Protein AF-A0A9P3NGK2-F1 (afdb_monomer_lite)

pLDDT: mean 78.24, std 21.73, range [31.25, 98.19]

Sequence (101 aa):
MFRYNLDEVITRQELRSRIADEFRRHQDVENPKVIDLLVFKGREELVNYLSQSKQRHHVISQWVVGPQGQVPTIPGGAHHKPGIVPKGGESQFLRSFYESN

Structure (mmCIF, N/CA/C/O backbone):
data_AF-A0A9P3NGK2-F1
#
_entry.id   AF-A0A9P3NGK2-F1
#
loop_
_atom_site.group_PDB
_atom_site.id
_atom_site.type_symbol
_atom_site.label_atom_id
_atom_site.label_alt_id
_atom_site.label_comp_id
_atom_site.label_asym_id
_atom_site.label_entity_id
_atom_site.label_seq_id
_atom_site.pdbx_PDB_ins_code
_atom_site.Cartn_x
_atom_site.Cartn_y
_atom_site.Cartn_z
_atom_site.occupancy
_atom_site.B_iso_or_equiv
_atom_site.auth_seq_id
_atom_site.auth_comp_id
_atom_site.auth_asym_id
_atom_site.auth_atom_id
_atom_site.pdbx_PDB_model_num
ATOM 1 N N . MET A 1 1 ? 5.108 11.872 -15.884 1.00 49.47 1 MET A N 1
ATOM 2 C CA . MET A 1 1 ? 6.426 11.400 -15.407 1.00 49.47 1 MET A CA 1
ATOM 3 C C . MET A 1 1 ? 6.212 10.190 -14.508 1.00 49.47 1 MET A C 1
ATOM 5 O O . MET A 1 1 ? 5.607 10.344 -13.452 1.00 49.47 1 MET A O 1
ATOM 9 N N . PHE A 1 2 ? 6.619 8.994 -14.944 1.00 57.50 2 PHE A N 1
ATOM 10 C CA . PHE A 1 2 ? 6.607 7.787 -14.109 1.00 57.50 2 PHE A CA 1
ATOM 11 C C . PHE A 1 2 ? 7.751 7.901 -13.093 1.00 57.50 2 PHE A C 1
ATOM 13 O O . PHE A 1 2 ? 8.908 7.948 -13.485 1.00 57.50 2 PHE A O 1
ATOM 20 N N . ARG A 1 3 ? 7.428 8.054 -11.802 1.00 73.25 3 ARG A N 1
ATOM 21 C CA . ARG A 1 3 ? 8.396 8.501 -10.777 1.00 73.25 3 ARG A CA 1
ATOM 22 C C . ARG A 1 3 ? 9.283 7.389 -10.189 1.00 73.25 3 ARG A C 1
ATOM 24 O O . ARG A 1 3 ? 10.268 7.710 -9.538 1.00 73.25 3 ARG A O 1
ATOM 31 N N . TYR A 1 4 ? 8.950 6.112 -10.414 1.00 87.19 4 TYR A N 1
ATOM 32 C CA . TYR A 1 4 ? 9.625 4.960 -9.786 1.00 87.19 4 TYR A CA 1
ATOM 33 C C . TYR A 1 4 ? 9.886 3.752 -10.705 1.00 87.19 4 TYR A C 1
ATOM 35 O O . TYR A 1 4 ? 10.462 2.774 -10.232 1.00 87.19 4 TYR A O 1
ATOM 43 N N . ASN A 1 5 ? 9.453 3.785 -11.972 1.00 89.88 5 ASN A N 1
ATOM 44 C CA . ASN A 1 5 ? 9.585 2.662 -12.921 1.00 89.88 5 ASN A CA 1
ATOM 45 C C . ASN A 1 5 ? 9.144 1.303 -12.326 1.00 89.88 5 ASN A C 1
ATOM 47 O O . ASN A 1 5 ? 9.841 0.292 -12.431 1.00 89.88 5 ASN A O 1
ATOM 51 N N . LEU A 1 6 ? 8.018 1.293 -11.598 1.00 90.44 6 LEU A N 1
ATOM 52 C CA . LEU A 1 6 ? 7.487 0.074 -10.967 1.00 90.44 6 LEU A CA 1
ATOM 53 C C . LEU A 1 6 ? 6.849 -0.876 -11.982 1.00 90.44 6 LEU A C 1
ATOM 55 O O . LEU A 1 6 ? 6.747 -2.065 -11.723 1.00 90.44 6 LEU A O 1
ATOM 59 N N . ASP A 1 7 ? 6.450 -0.361 -13.137 1.00 90.69 7 ASP A N 1
ATOM 60 C CA . ASP A 1 7 ? 5.912 -1.118 -14.264 1.00 90.69 7 ASP A CA 1
ATOM 61 C C . ASP A 1 7 ? 6.886 -2.171 -14.817 1.00 90.69 7 ASP A C 1
ATOM 63 O O . ASP A 1 7 ? 6.439 -3.149 -15.408 1.00 90.69 7 ASP A O 1
ATOM 67 N N . GLU A 1 8 ? 8.189 -2.026 -14.555 1.00 91.06 8 GLU A N 1
ATOM 68 C CA . GLU A 1 8 ? 9.215 -3.028 -14.880 1.00 91.06 8 GLU A CA 1
ATOM 69 C C . GLU A 1 8 ? 9.151 -4.280 -13.986 1.00 91.06 8 GLU A C 1
ATOM 71 O O . GLU A 1 8 ? 9.696 -5.320 -14.347 1.00 91.06 8 GLU A O 1
ATOM 76 N N . VAL A 1 9 ? 8.536 -4.183 -12.801 1.00 92.19 9 VAL A N 1
ATOM 77 C CA . VAL A 1 9 ? 8.629 -5.214 -11.750 1.00 92.19 9 VAL A CA 1
ATOM 78 C C . VAL A 1 9 ? 7.283 -5.629 -11.153 1.00 92.19 9 VAL A C 1
ATOM 80 O O . VAL A 1 9 ? 7.210 -6.666 -10.502 1.00 92.19 9 VAL A O 1
ATOM 83 N N . ILE A 1 10 ? 6.220 -4.844 -11.343 1.00 92.44 10 ILE A N 1
ATOM 84 C CA . ILE A 1 10 ? 4.872 -5.156 -10.862 1.00 92.44 10 ILE A CA 1
ATOM 85 C C . ILE A 1 10 ? 3.804 -4.557 -11.779 1.00 92.44 10 ILE A C 1
ATOM 87 O O . ILE A 1 10 ? 3.912 -3.430 -12.268 1.00 92.44 10 ILE A O 1
ATOM 91 N N . THR A 1 11 ? 2.715 -5.296 -11.986 1.00 93.69 11 THR A N 1
ATOM 92 C CA . THR A 1 11 ? 1.574 -4.781 -12.751 1.00 93.69 11 THR A CA 1
ATOM 93 C C . THR A 1 11 ? 0.722 -3.830 -11.907 1.00 93.69 11 THR A C 1
ATOM 95 O O . THR A 1 11 ? 0.624 -3.949 -10.685 1.00 93.69 11 THR A O 1
ATOM 98 N N . ARG A 1 12 ? 0.008 -2.898 -12.554 1.00 93.62 12 ARG A N 1
ATOM 99 C CA . ARG A 1 12 ? -0.939 -2.010 -11.847 1.00 93.62 12 ARG A CA 1
ATOM 100 C C . ARG A 1 12 ? -2.032 -2.777 -11.101 1.00 93.62 12 ARG A C 1
ATOM 102 O O . ARG A 1 12 ? -2.473 -2.322 -10.051 1.00 93.62 12 ARG A O 1
ATOM 109 N N . GLN A 1 13 ? -2.498 -3.893 -11.660 1.00 94.88 13 GLN A N 1
ATOM 110 C CA . GLN A 1 13 ? -3.520 -4.729 -11.031 1.00 94.88 13 GLN A CA 1
ATOM 111 C C . GLN A 1 13 ? -2.981 -5.377 -9.756 1.00 94.88 13 GLN A C 1
ATOM 113 O O . GLN A 1 13 ? -3.638 -5.319 -8.722 1.00 94.88 13 GLN A O 1
ATOM 118 N N . GLU A 1 14 ? -1.771 -5.927 -9.816 1.00 92.38 14 GLU A N 1
ATOM 119 C CA . GLU A 1 14 ? -1.131 -6.558 -8.668 1.00 92.38 14 GLU A CA 1
ATOM 120 C C . GLU A 1 14 ? -0.821 -5.544 -7.564 1.00 92.38 14 GLU A C 1
ATOM 122 O O . GLU A 1 14 ? -1.172 -5.775 -6.410 1.00 92.38 14 GLU A O 1
ATOM 127 N N . LEU A 1 15 ? -0.279 -4.372 -7.914 1.00 93.00 15 LEU A N 1
ATOM 128 C CA . LEU A 1 15 ? -0.053 -3.297 -6.946 1.00 93.00 15 LEU A CA 1
ATOM 129 C C . LEU A 1 15 ? -1.361 -2.863 -6.263 1.00 93.00 15 LEU A C 1
ATOM 131 O O . LEU A 1 15 ? -1.398 -2.704 -5.046 1.00 93.00 15 LEU A O 1
ATOM 135 N N . ARG A 1 16 ? -2.459 -2.718 -7.020 1.00 95.06 16 ARG A N 1
ATOM 136 C CA . ARG A 1 16 ? -3.785 -2.415 -6.451 1.00 95.06 16 ARG A CA 1
ATOM 137 C C . ARG A 1 16 ? -4.294 -3.522 -5.536 1.00 95.06 16 ARG A C 1
ATOM 139 O O . ARG A 1 16 ? -4.881 -3.207 -4.506 1.00 95.06 16 ARG A O 1
ATOM 146 N N . SER A 1 17 ? -4.073 -4.786 -5.897 1.00 95.06 17 SER A N 1
ATOM 147 C CA . SER A 1 17 ? -4.449 -5.921 -5.053 1.00 95.06 17 SER A CA 1
ATOM 148 C C . SER A 1 17 ? -3.709 -5.874 -3.722 1.00 95.06 17 SER A C 1
ATOM 150 O O . SER A 1 17 ? -4.353 -5.917 -2.683 1.00 95.06 17 SER A O 1
ATOM 152 N N . ARG A 1 18 ? -2.385 -5.671 -3.748 1.00 92.88 18 ARG A N 1
ATOM 153 C CA . ARG A 1 18 ? -1.555 -5.582 -2.538 1.00 92.88 18 ARG A CA 1
ATOM 154 C C . ARG A 1 18 ? -1.951 -4.413 -1.641 1.00 92.88 18 ARG A C 1
ATOM 156 O O . ARG A 1 18 ? -2.001 -4.560 -0.427 1.00 92.88 18 ARG A O 1
ATOM 163 N N . ILE A 1 19 ? -2.278 -3.261 -2.230 1.00 93.56 19 ILE A N 1
ATOM 164 C CA . ILE A 1 19 ? -2.817 -2.125 -1.472 1.00 93.56 19 ILE A CA 1
ATOM 165 C C . ILE A 1 19 ? -4.154 -2.509 -0.827 1.00 93.56 19 ILE A C 1
ATOM 167 O O . ILE A 1 19 ? -4.345 -2.260 0.357 1.00 93.56 19 ILE A O 1
ATOM 171 N N . ALA A 1 20 ? -5.068 -3.138 -1.572 1.00 95.44 20 ALA A N 1
ATOM 172 C CA . ALA A 1 20 ? -6.352 -3.582 -1.032 1.00 95.44 20 ALA A CA 1
ATOM 173 C C . ALA A 1 20 ? -6.191 -4.613 0.098 1.00 95.44 20 ALA A C 1
ATOM 175 O O . ALA A 1 20 ? -6.955 -4.576 1.060 1.00 95.44 20 ALA A O 1
ATOM 176 N N . ASP A 1 21 ? -5.191 -5.491 0.016 1.00 94.69 21 ASP A N 1
ATOM 177 C CA . ASP A 1 21 ? -4.865 -6.441 1.081 1.00 94.69 21 ASP A CA 1
ATOM 178 C C . ASP A 1 21 ? -4.402 -5.731 2.357 1.00 94.69 21 ASP A C 1
ATOM 180 O O . ASP A 1 21 ? -4.809 -6.133 3.445 1.00 94.69 21 ASP A O 1
ATOM 184 N N . GLU A 1 22 ? -3.657 -4.626 2.250 1.00 93.81 22 GLU A N 1
ATOM 185 C CA . GLU A 1 22 ? -3.274 -3.824 3.420 1.00 93.81 22 GLU A CA 1
ATOM 186 C C . GLU A 1 22 ? -4.491 -3.162 4.090 1.00 93.81 22 GLU A C 1
ATOM 188 O O . GLU A 1 22 ? -4.572 -3.117 5.315 1.00 93.81 22 GLU A O 1
ATOM 193 N N . PHE A 1 23 ? -5.493 -2.719 3.318 1.00 95.12 23 PHE A N 1
ATOM 194 C CA . PHE A 1 23 ? -6.764 -2.256 3.894 1.00 95.12 23 PHE A CA 1
ATOM 195 C C . PHE A 1 23 ? -7.513 -3.394 4.599 1.00 95.12 23 PHE A C 1
ATOM 197 O O . PHE A 1 23 ? -7.979 -3.224 5.725 1.00 95.12 23 PHE A O 1
ATOM 204 N N . ARG A 1 24 ? -7.604 -4.572 3.967 1.00 96.50 24 ARG A N 1
ATOM 205 C CA . ARG A 1 24 ? -8.284 -5.746 4.542 1.00 96.50 24 ARG A CA 1
ATOM 206 C C . ARG A 1 24 ? -7.591 -6.268 5.795 1.00 96.50 24 ARG A C 1
ATOM 208 O O . ARG A 1 24 ? -8.267 -6.714 6.711 1.00 96.50 24 ARG A O 1
ATOM 215 N N . ARG A 1 25 ? -6.263 -6.165 5.878 1.00 95.00 25 ARG A N 1
ATOM 216 C CA . ARG A 1 25 ? -5.479 -6.538 7.066 1.00 95.00 25 ARG A CA 1
ATOM 217 C C . ARG A 1 25 ? -5.945 -5.818 8.335 1.00 95.00 25 ARG A C 1
A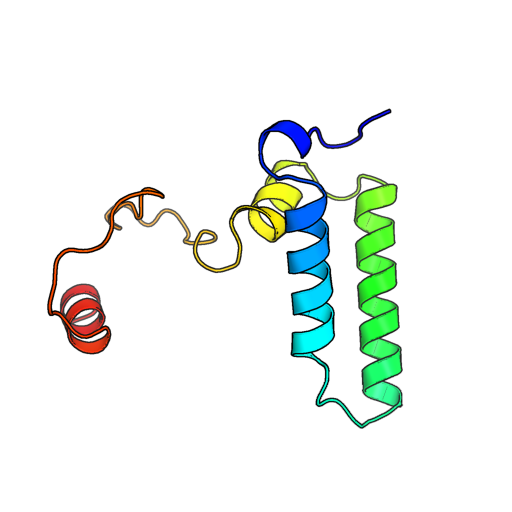TOM 219 O O . ARG A 1 25 ? -5.757 -6.336 9.432 1.00 95.00 25 ARG A O 1
ATOM 226 N N . HIS A 1 26 ? -6.549 -4.642 8.189 1.00 95.81 26 HIS A N 1
ATOM 227 C CA . HIS A 1 26 ? -7.070 -3.835 9.288 1.00 95.81 26 HIS A CA 1
ATOM 228 C C . HIS A 1 26 ? -8.607 -3.791 9.341 1.00 95.81 26 HIS A C 1
ATOM 230 O O . HIS A 1 26 ? -9.155 -2.951 10.050 1.00 95.81 26 HIS A O 1
ATOM 236 N N . GLN A 1 27 ? -9.311 -4.676 8.623 1.00 96.00 27 GLN A N 1
ATOM 237 C CA . GLN A 1 27 ? -10.780 -4.657 8.533 1.00 96.00 27 GLN A CA 1
ATOM 238 C C . GLN A 1 27 ? -11.488 -4.884 9.876 1.00 96.00 27 GLN A C 1
ATOM 240 O O . GLN A 1 27 ? -12.576 -4.361 10.081 1.00 96.00 27 GLN A O 1
ATOM 245 N N . ASP A 1 28 ? -10.854 -5.618 10.793 1.00 97.62 28 ASP A N 1
ATOM 246 C CA . ASP A 1 28 ? -11.428 -5.973 12.098 1.00 97.62 28 ASP A CA 1
ATOM 247 C C . ASP A 1 28 ? -11.208 -4.878 13.163 1.00 97.62 28 ASP A C 1
ATOM 249 O O . ASP A 1 28 ? -11.509 -5.058 14.342 1.00 97.62 28 ASP A O 1
ATOM 253 N N . VAL A 1 29 ? -10.632 -3.731 12.783 1.00 97.38 29 VAL A N 1
ATOM 254 C CA . VAL A 1 29 ? -10.431 -2.603 13.697 1.00 97.38 29 VAL A CA 1
ATOM 255 C C . VAL A 1 29 ? -11.738 -1.830 13.838 1.00 97.38 29 VAL A C 1
ATOM 257 O O . VAL A 1 29 ? -12.135 -1.104 12.936 1.00 97.38 29 VAL A O 1
ATOM 260 N N . GLU A 1 30 ? -12.367 -1.922 15.007 1.00 97.50 30 GLU A N 1
ATOM 261 C CA . GLU A 1 30 ? -13.645 -1.244 15.277 1.00 97.50 30 GLU A CA 1
ATOM 262 C C . GLU A 1 30 ? -13.487 0.114 15.977 1.00 97.50 30 GLU A C 1
ATOM 264 O O . GLU A 1 30 ? -14.383 0.956 15.939 1.00 97.50 30 GLU A O 1
ATOM 269 N N . ASN A 1 31 ? -12.349 0.357 16.640 1.00 98.06 31 ASN A N 1
ATOM 270 C CA . ASN A 1 31 ? -12.156 1.588 17.404 1.00 98.06 31 ASN A CA 1
ATOM 271 C C . ASN A 1 31 ? -11.961 2.791 16.457 1.00 98.06 31 ASN A C 1
ATOM 273 O O . ASN A 1 31 ? -10.930 2.856 15.778 1.00 98.06 31 ASN A O 1
ATOM 277 N N . PRO A 1 32 ? -12.858 3.797 16.474 1.00 97.81 32 PRO A N 1
ATOM 278 C CA . PRO A 1 32 ? -12.815 4.914 15.532 1.00 97.81 32 PRO A CA 1
ATOM 279 C C . PRO A 1 32 ? -11.528 5.737 15.636 1.00 97.81 32 PRO A C 1
ATOM 281 O O . PRO A 1 32 ? -10.974 6.135 14.620 1.00 97.81 32 PRO A O 1
ATOM 284 N N . LYS A 1 33 ? -10.963 5.905 16.839 1.00 98.00 33 LYS A N 1
ATOM 285 C CA . LYS A 1 33 ? -9.692 6.632 17.011 1.00 98.00 33 LYS A CA 1
ATOM 286 C C . LYS A 1 33 ? -8.511 5.884 16.393 1.00 98.00 33 LYS A C 1
ATOM 288 O O . LYS A 1 33 ? -7.551 6.503 15.938 1.00 98.00 33 LYS A O 1
ATOM 293 N N . VAL A 1 34 ? -8.558 4.551 16.403 1.00 98.06 34 VAL A N 1
ATOM 294 C CA . VAL A 1 34 ? -7.527 3.718 15.772 1.00 98.06 34 VAL A CA 1
ATOM 295 C C . VAL A 1 34 ? -7.683 3.765 14.256 1.00 98.06 34 VAL A C 1
ATOM 297 O O . VAL A 1 34 ? -6.678 3.916 13.565 1.00 98.06 34 VAL A O 1
ATOM 300 N N . ILE A 1 35 ? -8.918 3.718 13.746 1.00 97.94 35 ILE A N 1
ATOM 301 C CA . ILE A 1 35 ? -9.215 3.902 12.319 1.00 97.94 35 ILE A CA 1
ATOM 302 C C . ILE A 1 35 ? -8.673 5.254 11.836 1.00 97.94 35 ILE A C 1
ATOM 304 O O . ILE A 1 35 ? -7.914 5.289 10.867 1.00 97.94 35 ILE A O 1
ATOM 308 N N . ASP A 1 36 ? -8.973 6.344 12.547 1.00 98.19 36 ASP A N 1
ATOM 309 C CA . ASP A 1 36 ? -8.485 7.687 12.211 1.00 98.19 36 ASP A CA 1
ATOM 310 C C . ASP A 1 36 ? -6.954 7.730 12.135 1.00 98.19 36 ASP A C 1
ATOM 312 O O . ASP A 1 36 ? -6.379 8.262 11.182 1.00 98.19 36 ASP A O 1
ATOM 316 N N . LEU A 1 37 ? -6.274 7.117 13.109 1.00 98.06 37 LEU A N 1
ATOM 317 C CA . LEU A 1 37 ? -4.815 7.065 13.130 1.00 98.06 37 LEU A CA 1
ATOM 318 C C . LEU A 1 37 ? -4.239 6.218 11.983 1.00 98.06 37 LEU A C 1
ATOM 320 O O . LEU A 1 37 ? -3.201 6.578 11.425 1.00 98.06 37 LEU A O 1
ATOM 324 N N . LEU A 1 38 ? -4.881 5.105 11.622 1.00 97.94 38 LEU A N 1
ATOM 325 C CA . LEU A 1 38 ? -4.466 4.260 10.497 1.00 97.94 38 LEU A CA 1
ATOM 326 C C . LEU A 1 38 ? -4.613 4.999 9.166 1.00 97.94 38 LEU A C 1
ATOM 328 O O . LEU A 1 38 ? -3.675 5.009 8.368 1.00 97.94 38 LEU A O 1
ATOM 332 N N . VAL A 1 39 ? -5.740 5.680 8.951 1.00 97.19 39 VAL A N 1
ATOM 333 C CA . VAL A 1 39 ? -5.971 6.499 7.752 1.00 97.19 39 VAL A CA 1
ATOM 334 C C . VAL A 1 39 ? -4.972 7.653 7.687 1.00 97.19 39 VAL A C 1
ATOM 336 O O . VAL A 1 39 ? -4.396 7.905 6.626 1.00 97.19 39 VAL A O 1
ATOM 339 N N . PHE A 1 40 ? -4.704 8.317 8.815 1.00 98.12 40 PHE A N 1
ATOM 340 C CA . PHE A 1 40 ? -3.693 9.369 8.901 1.00 98.12 40 PHE A CA 1
ATOM 341 C C . PHE A 1 40 ? -2.305 8.855 8.492 1.00 98.12 40 PHE A C 1
ATOM 343 O O . PHE A 1 40 ? -1.676 9.425 7.602 1.00 98.12 40 PHE A O 1
ATOM 350 N N . LYS A 1 41 ? -1.854 7.730 9.061 1.00 97.12 41 LYS A N 1
ATOM 351 C CA . LYS A 1 41 ? -0.572 7.105 8.699 1.00 97.12 41 LYS A CA 1
ATOM 352 C C . LYS A 1 41 ? -0.521 6.680 7.230 1.00 97.12 41 LYS A C 1
ATOM 354 O O . LYS A 1 41 ? 0.492 6.903 6.573 1.00 97.12 41 LYS A O 1
ATOM 359 N N . GLY A 1 42 ? -1.603 6.108 6.701 1.00 96.25 42 GLY A N 1
ATOM 360 C CA . GLY A 1 42 ? -1.698 5.725 5.291 1.00 96.25 42 GLY A CA 1
ATOM 361 C C . GLY A 1 42 ? -1.589 6.926 4.348 1.00 96.25 42 GLY A C 1
ATOM 362 O O . GLY A 1 42 ? -0.930 6.850 3.311 1.00 96.25 42 GLY A O 1
ATOM 363 N N . ARG A 1 43 ? -2.175 8.066 4.729 1.00 97.12 43 ARG A N 1
ATOM 364 C CA . ARG A 1 43 ? -2.048 9.324 3.987 1.00 97.12 43 ARG A CA 1
ATOM 365 C C . ARG A 1 43 ? -0.622 9.873 4.025 1.00 97.12 43 ARG A C 1
ATOM 367 O O . ARG A 1 43 ? -0.117 10.251 2.973 1.00 97.12 43 ARG A O 1
ATOM 374 N N . GLU A 1 44 ? 0.020 9.907 5.189 1.00 96.81 44 GLU A N 1
ATOM 375 C CA . GLU A 1 44 ? 1.423 10.337 5.313 1.00 96.81 44 GLU A CA 1
ATOM 376 C C . GLU A 1 44 ? 2.347 9.474 4.443 1.00 96.81 44 GLU A C 1
ATOM 378 O O . GLU A 1 44 ? 3.186 9.977 3.697 1.00 96.81 44 GLU A O 1
ATOM 383 N N . GLU A 1 45 ? 2.135 8.160 4.456 1.00 94.75 45 GLU A N 1
ATOM 384 C CA . GLU A 1 45 ? 2.871 7.219 3.619 1.00 94.75 45 GLU A CA 1
ATOM 385 C C . GLU A 1 45 ? 2.644 7.480 2.115 1.00 94.75 45 GLU A C 1
ATOM 387 O O . GLU A 1 45 ? 3.599 7.477 1.337 1.00 94.75 45 GLU A O 1
ATOM 392 N N . LEU A 1 46 ? 1.412 7.790 1.692 1.00 94.25 46 LEU A N 1
ATOM 393 C CA . LEU A 1 46 ? 1.124 8.202 0.313 1.00 94.25 46 LEU A CA 1
ATOM 394 C C . LEU A 1 46 ? 1.853 9.499 -0.060 1.00 94.25 46 LEU A C 1
ATOM 396 O O . LEU A 1 46 ? 2.436 9.582 -1.143 1.00 94.25 46 LEU A O 1
ATOM 400 N N . VAL A 1 47 ? 1.846 10.499 0.827 1.00 95.06 47 VAL A N 1
ATOM 401 C CA . VAL A 1 47 ? 2.573 11.757 0.617 1.00 95.06 47 VAL A CA 1
ATOM 402 C C . VAL A 1 47 ? 4.060 11.479 0.418 1.00 95.06 47 VAL A C 1
ATOM 404 O O . VAL A 1 47 ? 4.616 11.991 -0.549 1.00 95.06 47 VAL A O 1
ATOM 407 N N . ASN A 1 48 ? 4.669 10.597 1.216 1.00 91.94 48 ASN A N 1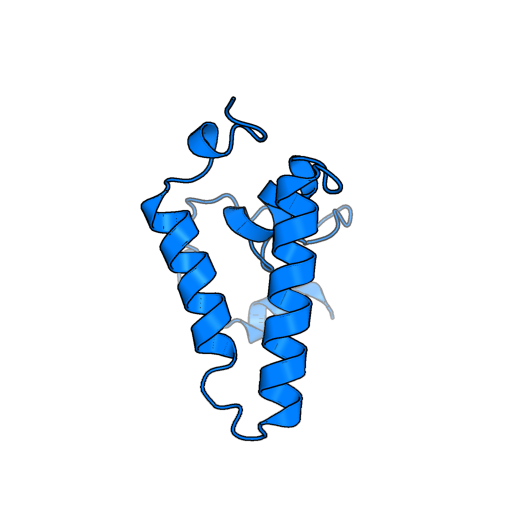
ATOM 408 C CA . ASN A 1 48 ? 6.080 10.214 1.081 1.00 91.94 48 ASN A CA 1
ATOM 409 C C . ASN A 1 48 ? 6.428 9.614 -0.294 1.00 91.94 48 ASN A C 1
ATOM 411 O O . ASN A 1 48 ? 7.529 9.840 -0.807 1.00 91.94 48 ASN A O 1
ATOM 415 N N . TYR A 1 49 ? 5.516 8.853 -0.910 1.00 90.69 49 TYR A N 1
ATOM 416 C CA . TYR A 1 49 ? 5.703 8.363 -2.281 1.00 90.69 49 TYR A CA 1
ATOM 417 C C . TYR A 1 49 ? 5.533 9.478 -3.316 1.00 90.69 49 TYR A C 1
ATOM 419 O O . TYR A 1 49 ? 6.277 9.544 -4.295 1.00 90.69 49 TYR A O 1
ATOM 427 N N . LEU A 1 50 ? 4.564 10.374 -3.121 1.00 91.12 50 LEU A N 1
ATOM 428 C CA . LEU A 1 50 ? 4.324 11.483 -4.043 1.00 91.12 50 LEU A CA 1
ATOM 429 C C . LEU A 1 50 ? 5.462 12.512 -4.008 1.00 91.12 50 LEU A C 1
ATOM 431 O O . LEU A 1 50 ? 5.862 12.995 -5.067 1.00 91.12 50 LEU A O 1
ATOM 435 N N . SER A 1 51 ? 6.014 12.811 -2.832 1.00 91.62 51 SER A N 1
ATOM 436 C CA . SER A 1 51 ? 7.139 13.734 -2.626 1.00 91.62 51 SER A CA 1
ATOM 437 C C . SER A 1 51 ? 8.503 13.139 -2.978 1.00 91.62 51 SER A C 1
ATOM 439 O O . SER A 1 51 ? 9.501 13.850 -2.923 1.00 91.62 51 SER A O 1
ATOM 441 N N . GLN A 1 52 ? 8.565 11.851 -3.332 1.00 86.12 52 GLN A N 1
ATOM 442 C CA . GLN A 1 52 ? 9.812 11.112 -3.549 1.00 86.12 52 GLN A CA 1
ATOM 443 C C . GLN A 1 52 ? 10.744 11.086 -2.329 1.00 86.12 52 GLN A C 1
ATOM 445 O O . GLN A 1 52 ? 11.957 10.935 -2.462 1.00 86.12 52 GLN A O 1
ATOM 450 N N . SER A 1 53 ? 10.176 11.156 -1.124 1.00 90.50 53 SER A N 1
ATOM 451 C CA . SER A 1 53 ? 10.929 10.998 0.123 1.00 90.50 53 SER A CA 1
ATOM 452 C C . SER A 1 53 ? 11.463 9.569 0.303 1.00 90.50 53 SER A C 1
ATOM 454 O O . SER A 1 53 ? 12.416 9.360 1.049 1.00 90.50 53 SER A O 1
ATOM 456 N N . LYS A 1 54 ? 10.889 8.579 -0.399 1.00 87.50 54 LYS A N 1
ATOM 457 C CA . LYS A 1 54 ? 11.390 7.194 -0.449 1.00 87.50 54 LYS A CA 1
ATOM 458 C C . LYS A 1 54 ? 12.132 6.903 -1.750 1.00 87.50 54 LYS A C 1
ATOM 460 O O . LYS A 1 54 ? 11.662 7.259 -2.830 1.00 87.50 54 LYS A O 1
ATOM 465 N N . GLN A 1 55 ? 13.247 6.176 -1.649 1.00 90.25 55 GLN A N 1
ATOM 466 C CA . GLN A 1 55 ? 13.983 5.649 -2.805 1.00 90.25 55 GLN A CA 1
ATOM 467 C C . GLN A 1 55 ? 13.281 4.430 -3.420 1.00 90.25 55 GLN A C 1
ATOM 469 O O . GLN A 1 55 ? 12.660 3.642 -2.707 1.00 90.25 55 GLN A O 1
ATOM 474 N N . ARG A 1 56 ? 13.455 4.222 -4.736 1.00 90.69 56 ARG A N 1
ATOM 475 C CA . ARG A 1 56 ? 12.861 3.104 -5.501 1.00 90.69 56 ARG A CA 1
ATOM 476 C C . ARG A 1 56 ? 13.084 1.743 -4.840 1.00 90.69 56 ARG A C 1
ATOM 478 O O . ARG A 1 56 ? 12.152 0.950 -4.778 1.00 90.69 56 ARG A O 1
ATOM 485 N N . HIS A 1 57 ? 14.284 1.488 -4.319 1.00 89.00 57 HIS A N 1
ATOM 486 C CA . HIS A 1 57 ? 14.599 0.220 -3.658 1.00 89.00 57 HIS A CA 1
ATOM 487 C C . HIS A 1 57 ? 13.668 -0.069 -2.467 1.00 89.00 57 HIS A C 1
ATOM 489 O O . HIS A 1 57 ? 13.187 -1.190 -2.337 1.00 89.00 57 HIS A O 1
ATOM 495 N N . HIS A 1 58 ? 13.329 0.949 -1.668 1.00 87.88 58 HIS A N 1
ATOM 496 C CA . HIS A 1 58 ? 12.374 0.806 -0.566 1.00 87.88 58 HIS A CA 1
ATOM 497 C C . HIS A 1 58 ? 10.947 0.543 -1.057 1.00 87.88 58 HIS A C 1
ATOM 499 O O . HIS A 1 58 ? 10.224 -0.251 -0.465 1.00 87.88 58 HIS A O 1
ATOM 505 N N . VAL A 1 59 ? 10.541 1.172 -2.164 1.00 90.88 59 VAL A N 1
ATOM 506 C CA . VAL A 1 59 ? 9.217 0.932 -2.760 1.00 90.88 59 VAL A CA 1
ATOM 507 C C . VAL A 1 59 ? 9.104 -0.514 -3.252 1.00 90.88 59 VAL A C 1
ATOM 509 O O . VAL A 1 59 ? 8.092 -1.172 -3.023 1.00 90.88 59 VAL A O 1
ATOM 512 N N . ILE A 1 60 ? 10.157 -1.019 -3.902 1.00 90.75 60 ILE A N 1
ATOM 513 C CA . ILE A 1 60 ? 10.220 -2.391 -4.417 1.00 90.75 60 ILE A CA 1
ATOM 514 C C . ILE A 1 60 ? 10.222 -3.398 -3.267 1.00 90.75 60 ILE A C 1
ATOM 516 O O . ILE A 1 60 ? 9.442 -4.351 -3.291 1.00 90.75 60 ILE A O 1
ATOM 520 N N . SER A 1 61 ? 11.052 -3.194 -2.244 1.00 87.50 61 SER A N 1
ATOM 521 C CA . SER A 1 61 ? 11.107 -4.122 -1.112 1.00 87.50 61 SER A CA 1
ATOM 522 C C . SER A 1 61 ? 9.768 -4.200 -0.371 1.00 87.50 61 SER A C 1
ATOM 524 O O . SER A 1 61 ? 9.348 -5.285 0.022 1.00 87.50 61 SER A O 1
ATOM 526 N N . GLN A 1 62 ? 9.057 -3.078 -0.241 1.00 88.69 62 GLN A N 1
ATOM 527 C CA . GLN A 1 62 ? 7.765 -3.016 0.440 1.00 88.69 62 GLN A CA 1
ATOM 528 C C . GLN A 1 62 ? 6.619 -3.595 -0.401 1.00 88.69 62 GLN A C 1
ATOM 530 O O . GLN A 1 62 ? 5.873 -4.441 0.087 1.00 88.69 62 GLN A O 1
ATOM 535 N N . TRP A 1 63 ? 6.481 -3.177 -1.662 1.00 89.38 63 TRP A N 1
ATOM 536 C CA . TRP A 1 63 ? 5.283 -3.464 -2.463 1.00 89.38 63 TRP A CA 1
ATOM 537 C C . TRP A 1 63 ? 5.459 -4.527 -3.540 1.00 89.38 63 TRP A C 1
ATOM 539 O O . TRP A 1 63 ? 4.452 -4.982 -4.069 1.00 89.38 63 TRP A O 1
ATOM 549 N N . VAL A 1 64 ? 6.683 -4.951 -3.865 1.00 87.06 64 VAL A N 1
ATOM 550 C CA . VAL A 1 64 ? 6.955 -5.962 -4.909 1.00 87.06 64 VAL A CA 1
ATOM 551 C C . VAL A 1 64 ? 7.471 -7.259 -4.300 1.00 87.06 64 VAL A C 1
ATOM 553 O O . VAL A 1 64 ? 6.979 -8.338 -4.625 1.00 87.06 64 VAL A O 1
ATOM 556 N N . VAL A 1 65 ? 8.391 -7.163 -3.349 1.00 84.00 65 VAL A N 1
ATOM 557 C CA . VAL A 1 65 ? 8.971 -8.336 -2.688 1.00 84.00 65 VAL A CA 1
ATOM 558 C C . VAL A 1 65 ? 8.125 -8.780 -1.487 1.00 84.00 65 VAL A C 1
ATOM 560 O O . VAL A 1 65 ? 7.905 -9.973 -1.292 1.00 84.00 65 VAL A O 1
ATOM 563 N N . GLY A 1 66 ? 7.585 -7.825 -0.723 1.00 67.12 66 GLY A N 1
ATOM 564 C CA . GLY A 1 66 ? 6.799 -8.094 0.481 1.00 67.12 66 GLY A CA 1
ATOM 565 C C . GLY A 1 66 ? 7.656 -8.541 1.680 1.00 67.12 66 GLY A C 1
ATOM 566 O O . GLY A 1 66 ? 8.877 -8.673 1.563 1.00 67.12 66 GLY A O 1
ATOM 567 N N . PRO A 1 67 ? 7.040 -8.801 2.851 1.00 56.38 67 PRO A N 1
ATOM 568 C CA . PRO A 1 67 ? 7.755 -9.117 4.097 1.00 56.38 67 PRO A CA 1
ATOM 569 C C . PRO A 1 67 ? 8.683 -10.340 4.005 1.00 56.38 67 PRO A C 1
ATOM 571 O O . PRO A 1 67 ? 9.695 -10.406 4.692 1.00 56.38 67 PRO A O 1
ATOM 574 N N . GLN A 1 68 ? 8.364 -11.292 3.124 1.00 51.34 68 GLN A N 1
ATOM 575 C CA . GLN A 1 68 ? 9.103 -12.546 2.932 1.00 51.34 68 GLN A CA 1
ATOM 576 C C . GLN A 1 68 ? 10.443 -12.376 2.191 1.00 51.34 68 GLN A C 1
ATOM 578 O O . GLN A 1 68 ? 11.248 -13.300 2.189 1.00 51.34 68 GLN A O 1
ATOM 583 N N . GLY A 1 69 ? 10.714 -11.225 1.564 1.00 49.06 69 GLY A N 1
ATOM 584 C CA . GLY A 1 69 ? 12.022 -10.954 0.946 1.00 49.06 69 GLY A CA 1
ATOM 585 C C . GLY A 1 69 ? 12.725 -9.716 1.498 1.00 49.06 69 GLY A C 1
ATOM 586 O O . GLY A 1 69 ? 13.636 -9.191 0.866 1.00 49.06 69 GLY A O 1
ATOM 587 N N . GLN A 1 70 ? 12.340 -9.288 2.704 1.00 44.78 70 GLN A N 1
ATOM 588 C CA . GLN A 1 70 ? 13.123 -8.378 3.547 1.00 44.78 70 GLN A CA 1
ATOM 589 C C . GLN A 1 70 ? 14.127 -9.133 4.435 1.00 44.78 70 GLN A C 1
ATOM 591 O O . GLN A 1 70 ? 14.545 -8.612 5.466 1.00 44.78 70 GLN A O 1
ATOM 596 N N . VAL A 1 71 ? 14.502 -10.365 4.070 1.00 43.66 71 VAL A N 1
ATOM 597 C CA . VAL A 1 71 ? 15.499 -11.136 4.818 1.00 43.66 71 VAL A CA 1
ATOM 598 C C . VAL A 1 71 ? 16.835 -10.390 4.718 1.00 43.66 71 VAL A C 1
ATOM 600 O O . VAL A 1 71 ? 17.336 -10.211 3.602 1.00 43.66 71 VAL A O 1
ATOM 603 N N . PRO A 1 72 ? 17.424 -9.925 5.837 1.00 39.75 72 PRO A N 1
ATOM 604 C CA . PRO A 1 72 ? 18.790 -9.433 5.828 1.00 39.75 72 PRO A CA 1
ATOM 605 C C . PRO A 1 72 ? 19.673 -10.537 5.257 1.00 39.75 72 PRO A C 1
ATOM 607 O O . PRO A 1 72 ? 19.527 -11.701 5.628 1.00 39.75 72 PRO A O 1
ATOM 610 N N . THR A 1 73 ? 20.579 -10.189 4.350 1.00 37.53 73 THR A N 1
ATOM 611 C CA . THR A 1 73 ? 21.615 -11.098 3.863 1.00 37.53 73 THR A CA 1
ATOM 612 C C . THR A 1 73 ? 22.513 -11.499 5.034 1.00 37.53 73 THR A C 1
ATOM 614 O O . THR A 1 73 ? 23.542 -10.874 5.280 1.00 37.53 73 THR A O 1
ATOM 617 N N . ILE A 1 74 ? 22.110 -12.517 5.790 1.00 38.91 74 ILE A N 1
ATOM 618 C CA . ILE A 1 74 ? 23.007 -13.274 6.654 1.00 38.91 74 ILE A CA 1
ATOM 619 C C . ILE A 1 74 ? 23.821 -14.167 5.706 1.00 38.91 74 ILE A C 1
ATOM 621 O O . ILE A 1 74 ? 23.220 -14.843 4.860 1.00 38.91 74 ILE A O 1
ATOM 625 N N . PRO A 1 75 ? 25.164 -14.171 5.777 1.00 31.25 75 PRO A N 1
ATOM 626 C CA . PRO A 1 75 ? 25.975 -15.066 4.960 1.00 31.25 75 PRO A CA 1
ATOM 627 C C . PRO A 1 75 ? 25.607 -16.518 5.309 1.00 31.25 75 PRO A C 1
ATOM 629 O O . PRO A 1 75 ? 25.938 -16.985 6.394 1.00 31.25 75 PRO A O 1
ATOM 632 N N . GLY A 1 76 ? 24.880 -17.209 4.421 1.00 38.84 76 GLY A N 1
ATOM 633 C CA . GLY A 1 76 ? 24.516 -18.627 4.581 1.00 38.84 76 GLY A CA 1
ATOM 634 C C . GLY A 1 76 ? 23.040 -19.000 4.367 1.00 38.84 76 GLY A C 1
ATOM 635 O O . GLY A 1 76 ? 22.740 -20.186 4.295 1.00 38.84 76 GLY A O 1
ATOM 636 N N . GLY A 1 77 ? 22.117 -18.040 4.230 1.00 33.69 77 GLY A N 1
ATOM 637 C CA . GLY A 1 77 ? 20.682 -18.330 4.061 1.00 33.69 77 GLY A CA 1
ATOM 638 C C . GLY A 1 77 ? 20.287 -18.691 2.623 1.00 33.69 77 GLY A C 1
ATOM 639 O O . GLY A 1 77 ? 20.522 -17.919 1.694 1.00 33.69 77 GLY A O 1
ATOM 640 N N . ALA A 1 78 ? 19.676 -19.862 2.435 1.00 37.69 78 ALA A N 1
ATOM 641 C CA . ALA A 1 78 ? 19.273 -20.400 1.139 1.00 37.69 78 ALA A CA 1
ATOM 642 C C . ALA A 1 78 ? 18.321 -19.473 0.355 1.00 37.69 78 ALA A C 1
ATOM 644 O O . ALA A 1 78 ? 17.315 -18.975 0.855 1.00 37.69 78 ALA A O 1
ATOM 645 N N . HIS A 1 79 ? 18.629 -19.287 -0.929 1.00 45.31 79 HIS A N 1
ATOM 646 C CA . HIS A 1 79 ? 17.830 -18.522 -1.879 1.00 45.31 79 HIS A CA 1
ATOM 647 C C . HIS A 1 79 ? 16.414 -19.104 -2.043 1.00 45.31 79 HIS A C 1
ATOM 649 O O . HIS A 1 79 ? 16.253 -20.150 -2.677 1.00 45.31 79 HIS A O 1
ATOM 655 N N . HIS A 1 80 ? 15.366 -18.392 -1.620 1.00 42.06 80 HIS A N 1
ATOM 656 C CA . HIS A 1 80 ? 14.036 -18.614 -2.194 1.00 42.06 80 HIS A CA 1
ATOM 657 C C . HIS A 1 80 ? 13.978 -17.907 -3.554 1.00 42.06 80 HIS A C 1
ATOM 659 O O . HIS A 1 80 ? 13.567 -16.754 -3.674 1.00 42.06 80 HIS A O 1
ATOM 665 N N . LYS A 1 81 ? 14.481 -18.578 -4.597 1.00 35.09 81 LYS A N 1
ATOM 666 C CA . LYS A 1 81 ? 14.278 -18.133 -5.981 1.00 35.09 81 LYS A CA 1
ATOM 667 C C . LYS A 1 81 ? 12.770 -18.189 -6.281 1.00 35.09 81 LYS A C 1
ATOM 669 O O . LYS A 1 81 ? 12.185 -19.262 -6.109 1.00 35.09 81 LYS A O 1
ATOM 674 N N . PRO A 1 82 ? 12.141 -17.102 -6.761 1.00 34.94 82 PRO A N 1
ATOM 675 C CA . PRO A 1 82 ? 10.768 -17.175 -7.237 1.00 34.94 82 PRO A CA 1
ATOM 676 C C . PRO A 1 82 ? 10.723 -18.161 -8.412 1.00 34.94 82 PRO A C 1
ATOM 678 O O . PRO A 1 82 ? 11.419 -17.970 -9.407 1.00 34.94 82 PRO A O 1
ATOM 681 N N . GLY A 1 83 ? 9.964 -19.249 -8.257 1.00 40.12 83 GLY A N 1
ATOM 682 C CA . GLY A 1 83 ? 9.805 -20.302 -9.271 1.00 40.12 83 GLY A CA 1
ATOM 683 C C . GLY A 1 83 ? 10.195 -21.720 -8.837 1.00 40.12 83 GLY A C 1
ATOM 684 O O . GLY A 1 83 ? 9.965 -22.656 -9.598 1.00 40.12 83 GLY A O 1
ATOM 685 N N . ILE A 1 84 ? 10.737 -21.924 -7.632 1.00 39.44 84 ILE A N 1
ATOM 686 C CA . ILE A 1 84 ? 10.978 -23.275 -7.101 1.00 39.44 84 ILE A CA 1
ATOM 687 C C . ILE A 1 84 ? 9.793 -23.672 -6.220 1.00 39.44 84 ILE A C 1
ATOM 689 O O . ILE A 1 84 ? 9.694 -23.242 -5.075 1.00 39.44 84 ILE A O 1
ATOM 693 N N . VAL A 1 85 ? 8.900 -24.516 -6.745 1.00 45.31 85 VAL A N 1
ATOM 694 C CA . VAL A 1 85 ? 7.953 -25.270 -5.911 1.00 45.31 85 VAL A CA 1
ATOM 695 C C . VAL A 1 85 ? 8.796 -26.180 -5.010 1.00 45.31 85 VAL A C 1
ATOM 697 O O . VAL A 1 85 ? 9.512 -27.035 -5.544 1.00 45.31 85 VAL A O 1
ATOM 700 N N . PRO A 1 86 ? 8.781 -26.017 -3.674 1.00 47.97 86 PRO A N 1
ATOM 701 C CA . PRO A 1 86 ? 9.537 -26.910 -2.815 1.00 47.97 86 PRO A CA 1
ATOM 702 C C . PRO A 1 86 ? 8.963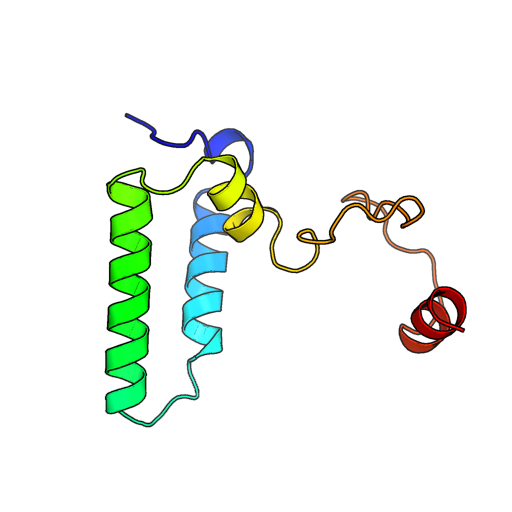 -28.319 -2.968 1.00 47.97 86 PRO A C 1
ATOM 704 O O . PRO A 1 86 ? 7.786 -28.557 -2.693 1.00 47.97 86 PRO A O 1
ATOM 707 N N . LYS A 1 87 ? 9.793 -29.250 -3.453 1.00 46.03 87 LYS A N 1
ATOM 708 C CA . LYS A 1 87 ? 9.452 -30.672 -3.510 1.00 46.03 87 LYS A CA 1
ATOM 709 C C . LYS A 1 87 ? 9.108 -31.148 -2.095 1.00 46.03 87 LYS A C 1
ATOM 711 O O . LYS A 1 87 ? 9.964 -31.129 -1.225 1.00 46.03 87 LYS A O 1
ATOM 716 N N . GLY A 1 88 ? 7.841 -31.526 -1.923 1.00 49.72 88 GLY A N 1
ATOM 717 C CA . GLY A 1 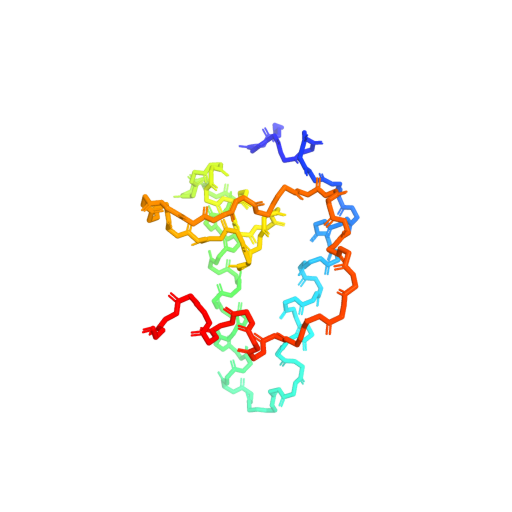88 ? 7.299 -32.537 -1.011 1.00 49.72 88 GLY A CA 1
ATOM 718 C C . GLY A 1 88 ? 7.843 -32.655 0.419 1.00 49.72 88 GLY A C 1
ATOM 719 O O . GLY A 1 88 ? 8.959 -33.103 0.630 1.00 49.72 88 GLY A O 1
ATOM 720 N N . GLY A 1 89 ? 6.946 -32.458 1.391 1.00 59.38 89 GLY A N 1
ATOM 721 C CA . GLY A 1 89 ? 6.844 -33.352 2.557 1.00 59.38 89 GLY A CA 1
ATOM 722 C C . GLY A 1 89 ? 7.305 -32.815 3.909 1.00 59.38 89 GLY A C 1
ATOM 723 O O . GLY A 1 89 ? 6.841 -33.306 4.933 1.00 59.38 89 GLY A O 1
ATOM 724 N N . GLU A 1 90 ? 8.161 -31.801 3.944 1.00 62.16 90 GLU A N 1
ATOM 725 C CA . GLU A 1 90 ? 8.740 -31.343 5.211 1.00 62.16 90 GLU A CA 1
ATOM 726 C C . GLU A 1 90 ? 7.936 -30.188 5.811 1.00 62.16 90 GLU A C 1
ATOM 728 O O . GLU A 1 90 ? 7.688 -29.172 5.152 1.00 62.16 90 GLU A O 1
ATOM 733 N N . SER A 1 91 ? 7.505 -30.355 7.065 1.00 76.12 91 SER A N 1
ATOM 734 C CA . SER A 1 91 ? 6.745 -29.336 7.787 1.00 76.12 91 SER A CA 1
ATOM 735 C C . SER A 1 91 ? 7.590 -28.079 8.012 1.00 76.12 91 SER A C 1
ATOM 737 O O . SER A 1 91 ? 8.816 -28.138 8.114 1.00 76.12 91 SER A O 1
ATOM 739 N N . GLN A 1 92 ? 6.927 -26.924 8.127 1.00 73.75 92 GLN A N 1
ATOM 740 C CA . GLN A 1 92 ? 7.596 -25.657 8.448 1.00 73.75 92 GLN A CA 1
ATOM 741 C C . GLN A 1 92 ? 8.419 -25.766 9.741 1.00 73.75 92 GLN A C 1
ATOM 743 O O . GLN A 1 92 ? 9.515 -25.225 9.817 1.00 73.75 92 GLN A O 1
ATOM 748 N N . PHE A 1 93 ? 7.924 -26.544 10.709 1.00 79.50 93 PHE A N 1
ATOM 749 C CA . PHE A 1 93 ? 8.638 -26.878 11.937 1.00 79.50 93 PHE A CA 1
ATOM 750 C C . PHE A 1 93 ? 9.977 -27.580 11.673 1.00 79.50 93 PHE A C 1
ATOM 752 O O . PHE A 1 93 ? 10.984 -27.157 12.227 1.00 79.50 93 PHE A O 1
ATOM 759 N N . LEU A 1 94 ? 10.011 -28.616 10.824 1.00 77.38 94 LEU A N 1
ATOM 760 C CA . LEU A 1 94 ? 11.244 -29.365 10.548 1.00 77.38 94 LEU A CA 1
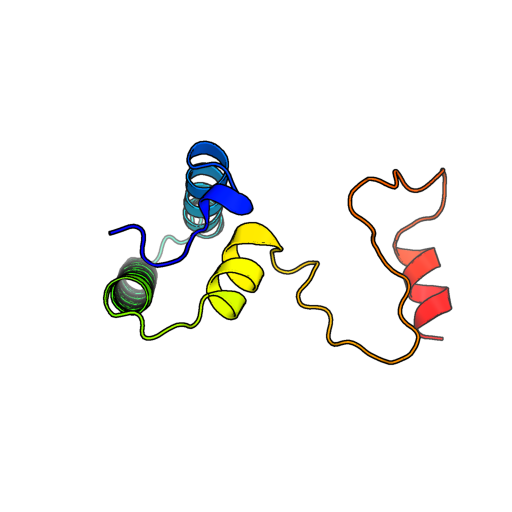ATOM 761 C C . LEU A 1 94 ? 12.309 -28.480 9.897 1.00 77.38 94 LEU A C 1
ATOM 763 O O . LEU A 1 94 ? 13.474 -28.558 10.271 1.00 77.38 94 LEU A O 1
ATOM 767 N N . ARG A 1 95 ? 11.905 -27.586 8.988 1.00 76.69 95 ARG A N 1
ATOM 768 C CA . ARG A 1 95 ? 12.829 -26.618 8.380 1.00 76.69 95 ARG A CA 1
ATOM 769 C C . ARG A 1 95 ? 13.414 -25.667 9.418 1.00 76.69 95 ARG A C 1
ATOM 771 O O . ARG A 1 95 ? 14.628 -25.551 9.513 1.00 76.69 95 ARG A O 1
ATOM 778 N N . SER A 1 96 ? 12.564 -25.055 10.244 1.00 77.00 96 SER A N 1
ATOM 779 C CA . SER A 1 96 ? 13.024 -24.144 11.298 1.00 77.00 96 SER A CA 1
ATOM 780 C C . SER A 1 96 ? 13.860 -24.849 12.373 1.00 77.00 96 SER A C 1
ATOM 782 O O . SER A 1 96 ? 14.773 -24.242 12.921 1.00 77.00 96 SER A O 1
ATOM 784 N N . PHE A 1 97 ? 13.590 -26.128 12.650 1.00 79.75 97 PHE A N 1
ATOM 785 C CA . PHE A 1 97 ? 14.359 -26.929 13.600 1.00 79.75 97 PHE A CA 1
ATOM 786 C C . PHE A 1 97 ? 15.814 -27.124 13.153 1.00 79.75 97 PHE A C 1
ATOM 788 O O . PHE A 1 97 ? 16.705 -26.972 13.979 1.00 79.75 97 PHE A O 1
ATOM 795 N N . TYR A 1 98 ? 16.062 -27.411 11.869 1.00 82.69 98 TYR A N 1
ATOM 796 C CA . TYR A 1 98 ? 17.421 -27.583 11.333 1.00 82.69 98 TYR A CA 1
ATOM 797 C C . TYR A 1 98 ? 18.169 -26.266 11.072 1.00 82.69 98 TYR A C 1
ATOM 799 O O . TYR A 1 98 ? 19.383 -26.284 10.896 1.00 82.69 98 TYR A O 1
ATOM 807 N N . GLU A 1 99 ? 17.467 -25.131 11.007 1.00 79.62 99 GLU A N 1
ATOM 808 C CA . GLU A 1 99 ? 18.083 -23.816 10.785 1.00 79.62 99 GLU A CA 1
ATOM 809 C C . GLU A 1 99 ? 18.544 -23.127 12.082 1.00 79.62 99 GLU A C 1
ATOM 811 O O . GLU A 1 99 ? 19.433 -22.278 12.018 1.00 79.62 99 GLU A O 1
ATOM 816 N N . SER A 1 100 ? 17.950 -23.441 13.244 1.00 68.38 100 SER A N 1
ATOM 817 C CA . SER A 1 100 ? 18.199 -22.698 14.494 1.00 68.38 100 SER A CA 1
ATOM 818 C C . SER A 1 100 ? 18.592 -23.532 15.724 1.00 68.38 100 SER A C 1
ATOM 820 O O . SER A 1 100 ? 18.749 -22.938 16.793 1.00 68.38 100 SER A O 1
ATOM 822 N N . ASN A 1 101 ? 18.722 -24.857 15.612 1.00 44.81 101 ASN A N 1
ATOM 823 C CA . ASN A 1 101 ? 19.318 -25.736 16.635 1.00 44.81 101 ASN A CA 1
ATOM 824 C C . ASN A 1 101 ? 20.558 -26.432 16.073 1.00 44.81 101 ASN A C 1
ATOM 826 O O . ASN A 1 101 ? 21.445 -26.760 16.891 1.00 44.81 101 ASN A O 1
#

Foldseek 3Di:
DPPQPCVVQDDPVLLVVQVVVVVVVCVPPPDVVVVVVVVVVVVVVVVCVVVVVDHNVVVCVPRRVHPVPVDPPDPPDDDPDPPDPPDDDDDPVNVVVVVPD

Secondary structure (DSSP, 8-state):
--SS-GGGT--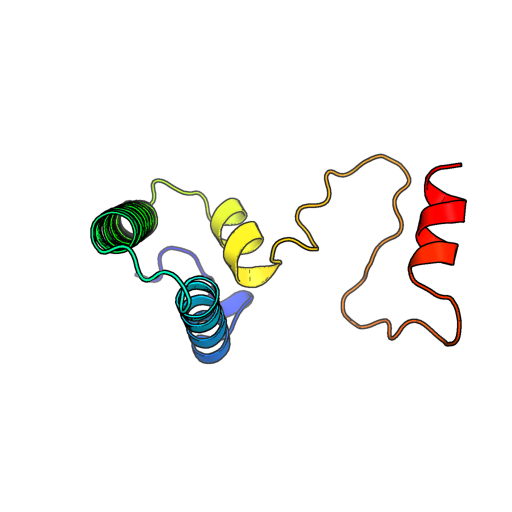HHHHHHHHHHHHHHTTT---HHHHHHHHHHHHHHHHHHHTT-S-HHHHHIIIII-GGG-----TT-----TT----S---HHHHHHHHH-

Radius of gyration: 17.8 Å; chains: 1; bounding box: 40×47×33 Å